Protein AF-A0A814DGA9-F1 (afdb_monomer)

Foldseek 3Di:
DEDDDDQDDDPPPCSVVVCCVPPVVDDNVCSVVDDDDDDDDDDWDDDPHPYID

Structure (mmCIF, N/CA/C/O backbone):
data_AF-A0A814DGA9-F1
#
_entry.id   AF-A0A814DGA9-F1
#
loop_
_atom_site.group_PDB
_atom_site.id
_atom_site.type_symbol
_atom_site.label_atom_id
_atom_site.label_alt_id
_atom_site.label_comp_id
_atom_site.label_asym_id
_atom_site.label_entity_id
_atom_site.label_seq_id
_atom_site.pdbx_PDB_ins_code
_atom_site.Cartn_x
_atom_site.Cartn_y
_atom_site.Cartn_z
_atom_site.occupancy
_atom_site.B_iso_or_equiv
_atom_site.auth_seq_id
_atom_site.auth_comp_id
_atom_site.auth_asym_id
_atom_site.auth_atom_id
_atom_site.pdbx_PDB_model_num
ATOM 1 N N . MET A 1 1 ? -11.601 1.703 16.555 1.00 86.56 1 MET A N 1
ATOM 2 C CA . MET A 1 1 ? -10.284 1.759 17.236 1.00 86.56 1 MET A CA 1
ATOM 3 C C . MET A 1 1 ? -9.232 2.143 16.207 1.00 86.56 1 MET A C 1
ATOM 5 O O . MET A 1 1 ? -9.165 1.474 15.186 1.00 86.56 1 MET A O 1
ATOM 9 N N . ARG A 1 2 ? -8.456 3.213 16.421 1.00 92.81 2 ARG A N 1
ATOM 10 C CA . ARG A 1 2 ? -7.395 3.617 15.482 1.00 92.81 2 ARG A CA 1
ATOM 11 C C . ARG A 1 2 ? -6.073 2.968 15.884 1.00 92.81 2 ARG A C 1
ATOM 13 O O . ARG A 1 2 ? -5.732 2.964 17.068 1.00 92.81 2 ARG A O 1
ATOM 20 N N . LYS A 1 3 ? -5.352 2.408 14.921 1.00 96.62 3 LYS A N 1
ATOM 21 C CA . LYS A 1 3 ? -3.996 1.881 15.098 1.00 96.62 3 LYS A CA 1
ATOM 22 C C . LYS A 1 3 ? -3.059 2.653 14.185 1.00 96.62 3 LYS A C 1
ATOM 24 O O . LYS A 1 3 ? -3.474 3.125 13.142 1.00 96.62 3 LYS A O 1
ATOM 29 N N . LYS A 1 4 ? -1.816 2.836 14.624 1.00 97.12 4 LYS A N 1
ATOM 30 C CA . LYS A 1 4 ? -0.771 3.480 13.831 1.00 97.12 4 LYS A CA 1
ATOM 31 C C . LYS A 1 4 ? 0.168 2.393 13.338 1.00 97.12 4 LYS A C 1
ATOM 33 O O . LYS A 1 4 ? 0.761 1.695 14.157 1.00 97.12 4 LYS A O 1
ATOM 38 N N . VAL A 1 5 ? 0.298 2.271 12.023 1.00 96.56 5 VAL A N 1
ATOM 39 C CA . VAL A 1 5 ? 1.246 1.355 11.384 1.00 96.56 5 VAL A CA 1
ATOM 40 C C . VAL A 1 5 ? 2.368 2.179 10.760 1.00 96.56 5 VAL A C 1
ATOM 42 O O . VAL A 1 5 ? 2.112 3.134 10.032 1.00 96.56 5 VAL A O 1
ATOM 45 N N . LEU A 1 6 ? 3.619 1.830 11.067 1.00 97.94 6 LEU A N 1
ATOM 46 C CA . LEU A 1 6 ? 4.798 2.455 10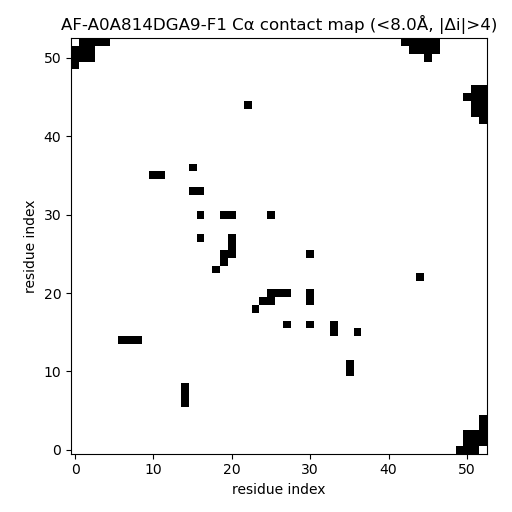.470 1.00 97.94 6 LEU A CA 1
ATOM 47 C C . LEU A 1 6 ? 5.371 1.524 9.405 1.00 97.94 6 LEU A C 1
ATOM 49 O O . LEU A 1 6 ? 5.951 0.491 9.730 1.00 97.94 6 LEU A O 1
ATOM 53 N N . LEU A 1 7 ? 5.220 1.900 8.135 1.00 97.81 7 LEU A N 1
ATOM 54 C CA . LEU A 1 7 ? 5.822 1.175 7.022 1.00 97.81 7 LEU A CA 1
ATOM 55 C C . LEU A 1 7 ? 7.167 1.813 6.660 1.00 97.81 7 LEU A C 1
ATOM 57 O O . LEU A 1 7 ? 7.237 2.756 5.875 1.00 97.81 7 LEU A O 1
ATOM 61 N N . MET A 1 8 ? 8.235 1.309 7.274 1.00 98.12 8 MET A N 1
ATOM 62 C CA . MET A 1 8 ? 9.599 1.832 7.141 1.00 98.12 8 MET A CA 1
ATOM 63 C C . MET A 1 8 ? 10.506 0.887 6.344 1.00 98.12 8 MET A C 1
ATOM 65 O O . MET A 1 8 ? 10.217 -0.294 6.178 1.00 98.12 8 MET A O 1
ATOM 69 N N . GLY A 1 9 ? 11.608 1.425 5.819 1.00 97.81 9 GLY A N 1
ATOM 70 C CA . GLY A 1 9 ? 12.583 0.684 5.014 1.00 97.81 9 GLY A CA 1
ATOM 71 C C . GLY A 1 9 ? 13.318 1.577 4.013 1.00 97.81 9 GLY A C 1
ATOM 72 O O . GLY A 1 9 ? 12.852 2.676 3.691 1.00 97.81 9 GLY A O 1
ATOM 73 N N . LYS A 1 10 ? 14.458 1.104 3.492 1.00 98.12 10 LYS A N 1
ATOM 74 C CA . LYS A 1 10 ? 15.299 1.839 2.525 1.00 98.12 10 LYS A CA 1
ATOM 75 C C . LYS A 1 10 ? 14.516 2.230 1.259 1.00 98.12 10 LYS A C 1
ATOM 77 O O . LYS A 1 10 ? 13.500 1.621 0.917 1.00 98.12 10 LYS A O 1
ATOM 82 N N . SER A 1 11 ? 14.960 3.274 0.556 1.00 97.81 11 SER A N 1
ATOM 83 C CA . SER A 1 11 ? 14.412 3.612 -0.767 1.00 97.81 11 SER A CA 1
ATOM 84 C C . SER A 1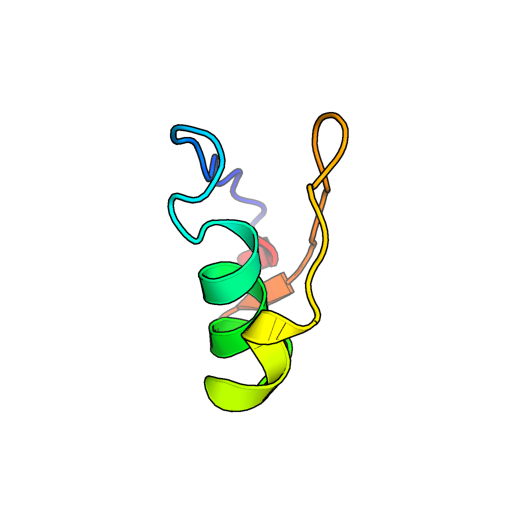 11 ? 14.462 2.400 -1.709 1.00 97.81 11 SER A C 1
ATOM 86 O O . SER A 1 11 ? 15.405 1.612 -1.655 1.00 97.81 11 SER A O 1
ATOM 88 N N . GLY A 1 12 ? 13.417 2.216 -2.519 1.00 97.12 12 GLY A N 1
ATOM 89 C CA . GLY A 1 12 ? 13.287 1.076 -3.433 1.00 97.12 12 GLY A CA 1
ATOM 90 C C . GLY A 1 12 ? 12.833 -0.248 -2.802 1.00 97.12 12 GLY A C 1
ATOM 91 O O . GLY A 1 12 ? 12.539 -1.179 -3.539 1.00 97.12 12 GLY A O 1
ATOM 92 N N . SER A 1 13 ? 12.679 -0.352 -1.475 1.00 98.06 13 SER A N 1
ATOM 93 C CA . SER A 1 13 ? 12.276 -1.611 -0.811 1.00 98.06 13 SER A CA 1
ATOM 94 C C . SER A 1 13 ? 10.804 -2.021 -1.012 1.00 98.06 13 SER A C 1
ATOM 96 O O . SER A 1 13 ? 10.336 -2.950 -0.362 1.00 98.06 13 SER A O 1
ATOM 98 N N . GLY A 1 14 ? 10.042 -1.308 -1.851 1.00 98.12 14 GLY A N 1
ATOM 99 C CA . GLY A 1 14 ? 8.663 -1.674 -2.205 1.00 98.12 14 GLY A CA 1
ATOM 100 C C . GLY A 1 14 ? 7.568 -1.284 -1.203 1.00 98.12 14 GLY A C 1
ATOM 101 O O . GLY A 1 14 ? 6.462 -1.803 -1.301 1.00 98.12 14 GLY A O 1
ATOM 102 N N . LYS A 1 15 ? 7.831 -0.364 -0.263 1.00 98.25 15 LYS A N 1
ATOM 103 C CA . LYS A 1 15 ? 6.855 0.091 0.756 1.00 98.25 15 LYS A CA 1
ATOM 104 C C . LYS A 1 15 ? 5.524 0.535 0.138 1.00 98.25 15 LYS A C 1
ATOM 106 O O . LYS A 1 15 ? 4.468 -0.018 0.427 1.00 98.25 15 LYS A O 1
ATOM 111 N N . THR A 1 16 ? 5.593 1.507 -0.764 1.00 98.50 16 THR A N 1
ATOM 112 C CA . THR A 1 16 ? 4.417 2.082 -1.423 1.00 98.50 16 THR A CA 1
ATOM 113 C C . THR A 1 16 ? 3.736 1.049 -2.317 1.00 98.50 16 THR A C 1
ATOM 115 O O . THR A 1 16 ? 2.517 0.942 -2.303 1.00 98.50 16 THR A O 1
ATOM 118 N N . SER A 1 17 ? 4.510 0.198 -3.002 1.00 98.56 17 SER A N 1
ATOM 119 C CA . SER A 1 17 ? 3.982 -0.924 -3.786 1.00 98.56 17 SER A CA 1
ATOM 120 C C . SER A 1 17 ? 3.154 -1.890 -2.935 1.00 98.56 17 SER A C 1
ATOM 122 O O . SER A 1 17 ? 2.052 -2.252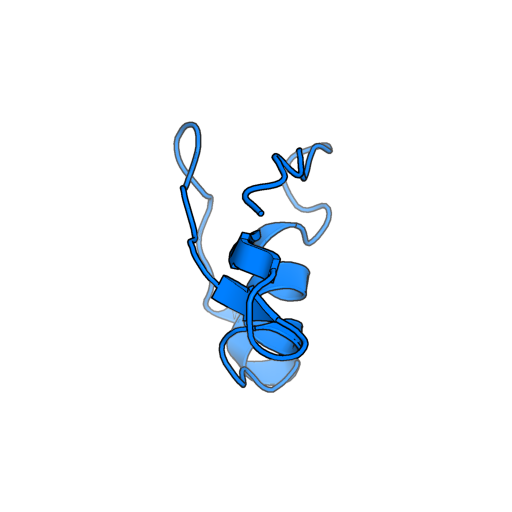 -3.335 1.00 98.56 17 SER A O 1
ATOM 124 N N . MET A 1 18 ? 3.641 -2.270 -1.749 1.00 98.50 18 MET A N 1
ATOM 125 C CA . MET A 1 18 ? 2.927 -3.161 -0.829 1.00 98.50 18 MET A CA 1
ATOM 126 C C . MET A 1 18 ? 1.599 -2.549 -0.375 1.00 98.50 18 MET A C 1
ATOM 128 O O . MET A 1 18 ? 0.557 -3.197 -0.474 1.00 98.50 18 MET A O 1
ATOM 132 N N . ARG A 1 19 ? 1.618 -1.284 0.065 1.00 97.81 19 ARG A N 1
ATOM 133 C CA . ARG A 1 19 ? 0.403 -0.559 0.466 1.00 97.81 19 ARG A CA 1
ATOM 134 C C . ARG A 1 19 ? -0.604 -0.474 -0.684 1.00 97.81 19 ARG A C 1
ATOM 136 O O . ARG A 1 19 ? -1.789 -0.719 -0.464 1.00 97.81 19 ARG A O 1
ATOM 143 N N . SER A 1 20 ? -0.148 -0.177 -1.900 1.00 98.06 20 SER A N 1
ATOM 144 C CA . SER A 1 20 ? -1.026 -0.065 -3.067 1.00 98.06 20 SER A CA 1
ATOM 145 C C . SER A 1 20 ? -1.636 -1.402 -3.489 1.00 98.06 20 SER A C 1
ATOM 147 O O . SER A 1 20 ? -2.807 -1.439 -3.863 1.00 98.06 20 SER A O 1
ATOM 149 N N . ILE A 1 21 ? -0.881 -2.503 -3.406 1.00 98.38 21 ILE A N 1
ATOM 150 C CA . ILE A 1 21 ? -1.399 -3.843 -3.722 1.00 98.38 21 ILE A CA 1
ATOM 151 C C . ILE A 1 21 ? -2.465 -4.258 -2.702 1.00 98.38 21 ILE A C 1
ATOM 153 O O . ILE A 1 21 ? -3.552 -4.673 -3.089 1.00 98.38 21 ILE A O 1
ATOM 157 N N . ILE A 1 22 ? -2.176 -4.120 -1.404 1.00 97.56 22 ILE A N 1
ATOM 158 C CA . ILE A 1 22 ? -3.049 -4.639 -0.340 1.00 97.56 22 ILE A CA 1
ATOM 159 C C . ILE A 1 22 ? -4.284 -3.752 -0.129 1.00 97.56 22 ILE A C 1
ATOM 161 O O . ILE A 1 22 ? -5.375 -4.267 0.100 1.00 97.56 22 ILE A O 1
ATOM 165 N N . PHE A 1 23 ? -4.126 -2.426 -0.193 1.00 97.50 23 PHE A N 1
ATOM 166 C CA . PHE A 1 23 ? -5.161 -1.480 0.245 1.00 97.50 23 PHE A CA 1
ATOM 167 C C . PHE A 1 23 ? -5.662 -0.522 -0.843 1.00 97.50 23 PHE A C 1
ATOM 169 O O . PHE A 1 23 ? -6.558 0.274 -0.569 1.00 97.50 23 PHE A O 1
ATOM 176 N N . ALA A 1 24 ? -5.106 -0.560 -2.059 1.00 96.94 24 ALA A N 1
ATOM 177 C CA . ALA A 1 24 ? -5.545 0.292 -3.172 1.00 96.94 24 ALA A CA 1
ATOM 178 C C . ALA A 1 24 ? -5.831 -0.485 -4.470 1.00 96.94 24 ALA A C 1
ATOM 180 O O . ALA A 1 24 ? -5.996 0.132 -5.518 1.00 96.94 24 ALA A O 1
ATOM 181 N N . ASN A 1 25 ? -5.905 -1.820 -4.406 1.00 97.12 25 ASN A N 1
ATOM 182 C CA . ASN A 1 25 ? -6.225 -2.704 -5.533 1.00 97.12 25 ASN A CA 1
ATOM 183 C C . ASN A 1 25 ? -5.289 -2.561 -6.746 1.00 97.12 25 ASN A C 1
ATOM 185 O O . ASN A 1 25 ? -5.700 -2.779 -7.886 1.00 97.12 25 ASN A O 1
ATOM 189 N N . TYR A 1 26 ? -4.019 -2.211 -6.523 1.00 98.31 26 TYR A N 1
ATOM 190 C CA . TYR A 1 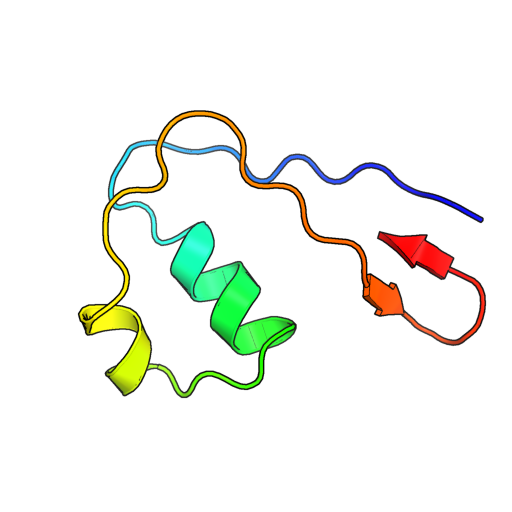26 ? -3.030 -2.240 -7.598 1.00 98.31 26 TYR A CA 1
ATOM 191 C C . TYR A 1 26 ? -2.647 -3.682 -7.916 1.00 98.31 26 TYR A C 1
ATOM 193 O O . TYR A 1 26 ? -2.310 -4.462 -7.024 1.00 98.31 26 TYR A O 1
ATOM 201 N N . ILE A 1 27 ? -2.582 -4.017 -9.202 1.00 98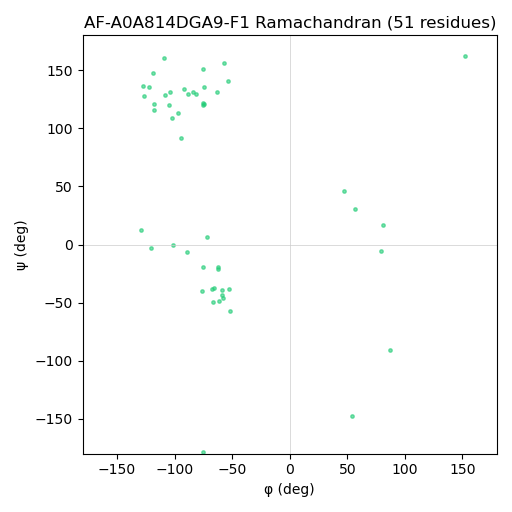.25 27 ILE A N 1
ATOM 202 C CA . ILE A 1 27 ? -1.876 -5.223 -9.633 1.00 98.25 27 ILE A CA 1
ATOM 203 C C . ILE A 1 27 ? -0.363 -4.982 -9.581 1.00 98.25 27 ILE A C 1
ATOM 205 O O . ILE A 1 27 ? 0.117 -3.865 -9.790 1.00 98.25 27 ILE A 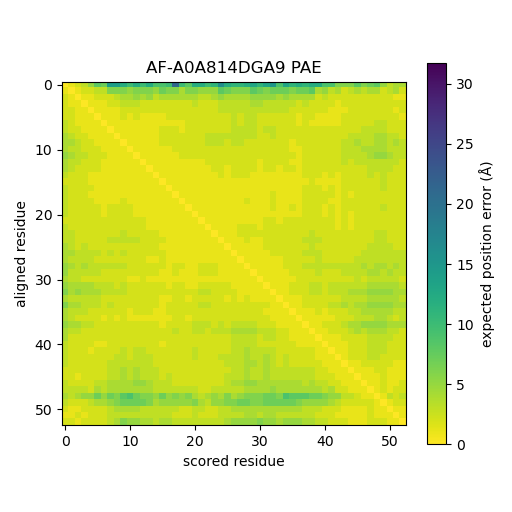O 1
ATOM 209 N N . ALA A 1 28 ? 0.418 -6.042 -9.359 1.00 98.00 28 ALA A N 1
ATOM 210 C CA . ALA A 1 28 ? 1.872 -5.943 -9.198 1.00 98.00 28 ALA A CA 1
ATOM 211 C C . ALA A 1 28 ? 2.564 -5.190 -10.350 1.00 98.00 28 ALA A C 1
ATOM 213 O O . ALA A 1 28 ? 3.471 -4.391 -10.114 1.00 98.00 28 ALA A O 1
ATOM 214 N N . ARG A 1 29 ? 2.102 -5.384 -11.594 1.00 98.19 29 ARG A N 1
ATOM 215 C CA . ARG A 1 29 ? 2.643 -4.698 -12.778 1.00 98.19 29 ARG A CA 1
ATOM 216 C C . ARG A 1 29 ? 2.551 -3.174 -12.674 1.00 98.19 29 ARG A C 1
ATOM 218 O O . ARG A 1 29 ? 3.487 -2.487 -13.081 1.00 98.19 29 ARG A O 1
ATOM 225 N N . ASP A 1 30 ? 1.457 -2.655 -12.129 1.00 98.00 30 ASP A N 1
ATOM 226 C CA . ASP A 1 30 ? 1.182 -1.216 -12.102 1.00 98.00 30 ASP A CA 1
ATOM 227 C C . ASP A 1 30 ? 2.037 -0.491 -11.059 1.00 98.00 30 ASP A C 1
ATOM 229 O O . ASP A 1 30 ? 2.308 0.702 -11.197 1.00 98.00 30 ASP A O 1
ATOM 233 N N . THR A 1 31 ? 2.576 -1.223 -10.078 1.00 98.06 31 THR A N 1
ATOM 234 C CA . THR A 1 31 ? 3.499 -0.661 -9.081 1.00 98.06 31 THR A CA 1
ATOM 235 C C . THR A 1 31 ? 4.797 -0.120 -9.682 1.00 98.06 31 THR A C 1
ATOM 237 O O . THR A 1 31 ? 5.422 0.749 -9.083 1.00 98.06 31 THR A O 1
ATOM 240 N N . LYS A 1 32 ? 5.170 -0.537 -10.902 1.00 97.75 32 LYS A N 1
ATOM 241 C CA . LYS A 1 32 ? 6.332 0.003 -11.632 1.00 97.75 32 LYS A CA 1
ATOM 242 C C . LYS A 1 32 ? 6.208 1.496 -11.954 1.00 97.75 32 LYS A C 1
ATOM 244 O O . LYS A 1 32 ? 7.213 2.138 -12.233 1.00 97.75 32 LYS A O 1
ATOM 249 N N . ARG A 1 33 ? 4.983 2.034 -11.953 1.00 97.56 33 ARG A N 1
ATOM 250 C CA . ARG A 1 33 ? 4.695 3.454 -12.213 1.00 97.56 33 ARG A CA 1
ATOM 251 C C . ARG A 1 33 ? 4.715 4.307 -10.942 1.00 97.56 33 ARG A C 1
ATOM 253 O O . ARG A 1 33 ? 4.575 5.521 -11.032 1.00 97.56 33 ARG A O 1
ATOM 260 N N . ILE A 1 34 ? 4.842 3.688 -9.76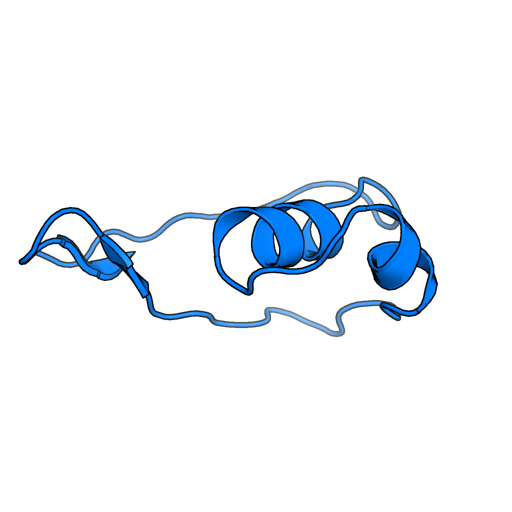7 1.00 96.75 34 ILE A N 1
ATOM 261 C CA . ILE A 1 34 ? 4.877 4.398 -8.488 1.00 96.75 34 ILE A CA 1
ATOM 262 C C . ILE A 1 34 ? 6.250 5.061 -8.341 1.00 96.75 34 ILE A C 1
ATOM 264 O O . ILE A 1 34 ? 7.279 4.388 -8.346 1.00 96.75 34 ILE A O 1
ATOM 268 N N . GLY A 1 35 ? 6.253 6.388 -8.222 1.00 97.00 35 GLY A N 1
ATOM 269 C CA . GLY A 1 35 ? 7.458 7.179 -7.983 1.00 97.00 35 GLY A CA 1
ATOM 270 C C . GLY A 1 35 ? 7.959 7.098 -6.538 1.00 97.00 35 GLY A C 1
ATOM 271 O O . GLY A 1 35 ? 7.385 6.421 -5.683 1.00 97.00 35 GLY A O 1
ATOM 272 N N . ALA A 1 36 ? 9.039 7.824 -6.252 1.00 97.44 36 ALA A N 1
ATOM 273 C CA . ALA A 1 36 ? 9.526 7.967 -4.886 1.00 97.44 36 ALA A CA 1
ATOM 274 C C . ALA A 1 36 ? 8.485 8.689 -4.017 1.00 97.44 36 ALA A C 1
ATOM 276 O O . ALA A 1 36 ? 7.971 9.742 -4.391 1.00 97.44 36 ALA A O 1
ATOM 277 N N . THR A 1 37 ? 8.196 8.131 -2.843 1.00 97.81 37 THR A N 1
ATOM 278 C CA . THR A 1 37 ? 7.413 8.828 -1.821 1.00 97.81 37 THR A CA 1
ATOM 279 C C . THR A 1 37 ? 8.305 9.872 -1.159 1.00 97.81 37 THR A C 1
ATOM 281 O O . THR A 1 37 ? 9.368 9.532 -0.637 1.00 97.81 37 THR A O 1
ATOM 284 N N . ILE A 1 38 ? 7.890 11.136 -1.227 1.00 97.06 38 ILE A N 1
ATOM 285 C CA . ILE A 1 38 ? 8.557 12.251 -0.557 1.00 97.06 38 ILE A CA 1
ATOM 286 C C . ILE A 1 38 ? 7.963 12.373 0.843 1.00 97.06 38 ILE A C 1
ATOM 288 O O . ILE A 1 38 ? 6.743 12.410 0.979 1.00 97.06 38 ILE A O 1
ATOM 292 N N . ASP A 1 39 ? 8.827 12.433 1.856 1.00 96.50 39 ASP A N 1
ATOM 293 C CA . ASP A 1 39 ? 8.422 12.479 3.266 1.00 96.50 39 ASP A CA 1
ATOM 294 C C . ASP A 1 39 ? 7.480 11.304 3.648 1.00 96.50 39 ASP A C 1
ATOM 296 O O . ASP A 1 39 ? 7.623 10.187 3.131 1.00 96.50 39 ASP A O 1
ATOM 300 N N . VAL A 1 40 ? 6.549 11.516 4.582 1.00 96.56 40 VAL A N 1
ATOM 301 C CA . VAL A 1 40 ? 5.592 10.517 5.068 1.00 96.56 40 VAL A CA 1
ATOM 302 C C . VAL A 1 40 ? 4.241 10.653 4.359 1.00 96.56 40 VAL A C 1
ATOM 304 O O . VAL A 1 40 ? 3.482 11.588 4.604 1.00 96.56 40 VAL A O 1
ATOM 307 N N . GLU A 1 41 ? 3.881 9.654 3.551 1.00 97.25 41 GLU A N 1
ATOM 308 C CA . GLU A 1 41 ? 2.523 9.512 3.008 1.00 97.25 41 GLU A CA 1
ATOM 309 C C . GLU A 1 41 ? 1.589 8.865 4.042 1.00 97.25 41 GLU A C 1
ATOM 311 O O . GLU A 1 41 ? 1.916 7.828 4.625 1.00 97.25 41 GLU A O 1
ATOM 316 N N . GLN A 1 42 ? 0.425 9.477 4.282 1.00 96.44 42 GLN A N 1
ATOM 317 C CA . GLN A 1 42 ? -0.581 8.967 5.214 1.00 96.44 42 GLN A CA 1
ATOM 318 C C . GLN A 1 42 ? -1.753 8.335 4.468 1.00 96.44 42 GLN A C 1
ATOM 320 O O . GLN A 1 42 ? -2.365 8.956 3.604 1.00 96.44 42 GLN A O 1
ATOM 325 N N . SER A 1 43 ? -2.123 7.129 4.886 1.00 95.62 43 SER A N 1
ATOM 326 C CA . SER A 1 43 ? -3.284 6.402 4.384 1.00 95.62 43 SER A CA 1
ATOM 327 C C . SER A 1 43 ? -4.157 5.963 5.554 1.00 95.62 43 SER A C 1
ATOM 329 O O . SER A 1 43 ? -3.635 5.480 6.553 1.00 95.62 43 SER A O 1
ATOM 331 N N . TYR A 1 44 ? -5.475 6.120 5.411 1.00 96.06 44 TYR A N 1
ATOM 332 C CA . TYR A 1 44 ? -6.467 5.714 6.406 1.00 96.06 44 TYR A CA 1
ATOM 333 C C . TYR A 1 44 ? -7.387 4.662 5.815 1.00 96.06 44 TYR A C 1
ATOM 335 O O . TYR A 1 44 ? -8.128 4.948 4.873 1.00 96.06 44 TYR A O 1
ATOM 343 N N . VAL A 1 45 ? -7.356 3.453 6.371 1.00 95.94 45 VAL A N 1
ATOM 344 C CA . VAL A 1 45 ? -8.126 2.329 5.825 1.00 95.94 45 VAL A CA 1
ATOM 345 C C . VAL A 1 45 ? -8.984 1.716 6.917 1.00 95.94 45 VAL A C 1
ATOM 347 O O . VAL A 1 45 ? -8.491 1.359 7.987 1.00 95.94 45 VAL A O 1
ATOM 350 N N . ARG A 1 46 ? -10.286 1.572 6.642 1.00 96.00 46 ARG A N 1
ATOM 351 C CA . ARG A 1 46 ? -11.170 0.753 7.476 1.00 96.00 46 ARG A CA 1
ATOM 352 C C . ARG A 1 46 ? -10.875 -0.710 7.192 1.00 96.00 46 ARG A C 1
ATOM 354 O O . ARG A 1 46 ? -11.014 -1.169 6.063 1.00 96.00 46 ARG A O 1
ATOM 361 N N . PHE A 1 47 ? -10.489 -1.429 8.228 1.00 95.50 47 PHE A N 1
ATOM 362 C CA . PHE A 1 47 ? -10.170 -2.842 8.172 1.00 95.50 47 PHE A CA 1
ATOM 363 C C . PHE A 1 47 ? -11.078 -3.577 9.157 1.00 95.50 47 PHE A C 1
ATOM 365 O O . PHE A 1 47 ? -11.296 -3.092 10.262 1.00 95.50 47 PHE A O 1
ATOM 372 N N . LEU A 1 48 ? -11.655 -4.712 8.752 1.00 95.25 48 LEU A N 1
ATOM 373 C CA . LEU A 1 48 ? -12.521 -5.544 9.605 1.00 95.25 48 LEU A CA 1
ATOM 374 C C . LEU A 1 48 ? -13.598 -4.742 10.380 1.00 95.25 48 LEU A C 1
ATOM 376 O O . LEU A 1 48 ? -13.796 -4.916 11.581 1.00 95.25 48 LEU A O 1
ATOM 380 N N . GLY A 1 49 ? -14.286 -3.822 9.695 1.00 94.62 49 GLY A N 1
ATOM 381 C CA . GLY A 1 49 ? -15.377 -3.023 10.263 1.00 94.62 49 GLY A CA 1
ATOM 382 C C . GLY A 1 49 ? -14.919 -1.737 10.962 1.00 94.62 49 GLY A C 1
ATOM 383 O O . GL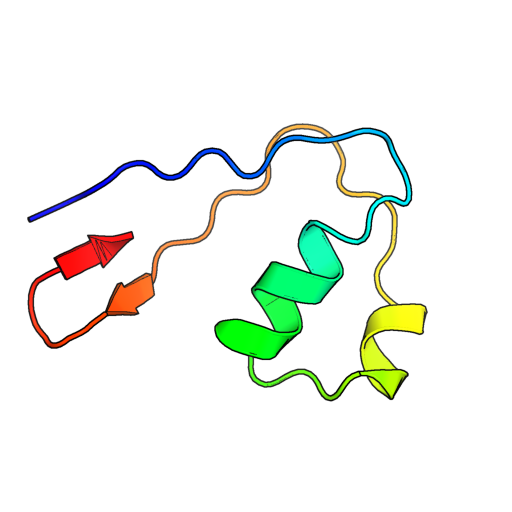Y A 1 49 ? -14.868 -0.673 10.339 1.00 94.62 49 GLY A O 1
ATOM 384 N N . ASN A 1 50 ? -14.650 -1.796 12.271 1.00 94.75 50 ASN A N 1
ATOM 385 C CA . ASN A 1 50 ? -14.433 -0.608 13.119 1.00 94.75 50 ASN A CA 1
ATOM 386 C C . ASN A 1 50 ? -12.953 -0.298 13.434 1.00 94.75 50 ASN A C 1
ATOM 388 O O . ASN A 1 50 ? -12.659 0.673 14.151 1.00 94.75 50 ASN A O 1
ATOM 392 N N . LEU A 1 51 ? -12.023 -1.113 12.938 1.00 96.19 51 LEU A N 1
ATOM 393 C CA . LEU A 1 51 ? -10.590 -0.870 13.043 1.00 96.19 51 LEU A CA 1
ATOM 394 C C . LEU A 1 51 ? -10.158 0.061 11.903 1.00 96.19 51 LEU A C 1
ATOM 396 O O . LEU A 1 51 ? -10.520 -0.137 10.747 1.00 96.19 51 LEU A O 1
ATOM 400 N N . VAL A 1 52 ? -9.415 1.110 12.245 1.00 96.38 52 VAL A N 1
ATOM 401 C CA . VAL A 1 52 ? -8.833 2.048 11.277 1.00 96.38 52 VAL A CA 1
ATOM 402 C C . VAL A 1 52 ? -7.323 1.967 11.418 1.00 96.38 52 VAL A C 1
ATOM 404 O O . VAL A 1 52 ? -6.812 2.182 12.522 1.00 96.38 52 VAL A O 1
ATOM 407 N N . LEU A 1 53 ? -6.649 1.611 10.329 1.00 94.81 53 LEU A N 1
ATOM 408 C CA . LEU A 1 53 ? -5.190 1.584 10.215 1.00 94.81 53 LEU A CA 1
ATOM 409 C C . LEU A 1 53 ? -4.662 2.934 9.719 1.00 94.81 53 LEU A C 1
ATOM 411 O O . LEU A 1 53 ? -5.426 3.617 8.993 1.00 94.81 53 LEU A O 1
#

Solvent-accessible surface area (backbone atoms only — not comparable to full-atom values): 3621 Å² total; per-residue (Å²): 88,83,51,89,80,85,87,79,76,64,90,89,71,46,62,68,45,53,52,32,39,76,76,64,74,41,54,80,77,62,43,76,74,61,73,86,80,75,81,85,83,86,75,81,44,77,43,93,78,64,34,32,62

Secondary structure (DSSP, 8-state):
-B--------TTSSHHHHHHHHHS---GGGGGG--PPPS------EETTTEE-

Sequence (53 aa):
MRKKVLLMGKSGSGKTSMRSIIFANYIARDTKRIGATIDVEQSYVRFLGNLVL

Radius of gyration: 12.02 Å; Cα contacts (8 Å, |Δi|>4): 41; chains: 1; bounding box: 31×18×30 Å

Nearest PDB structures (foldseek):
  7ux2-assembly1_I  TM=9.838E-01  e=2.436E-05  Homo sapiens
  6jwp-assembly2_F  TM=9.850E-01  e=2.542E-04  Saccharomyces cerevisiae S288C
  6jwp-assembly1_A  TM=9.893E-01  e=3.893E-04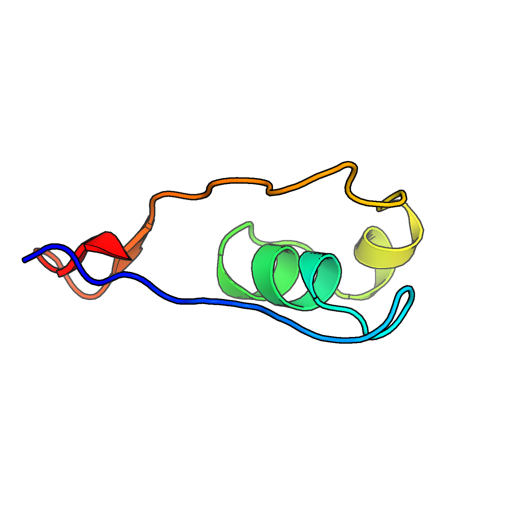  Saccharomyces cerevisiae S288C
  3llu-assembly1_A  TM=8.568E-01  e=2.613E+00  Homo sapiens

pLDDT: mean 96.9, std 1.86, range [86.56, 98.56]

Organism: NCBI:txid104777

Mean predicted aligned error: 2.37 Å

InterPro domains:
  IPR006762 Gtr1/RagA G protein [PF04670] (4-53)
  IPR006762 Gtr1/RagA G protein [PTHR11259] (2-53)
  IPR027417 P-loop containing nucleoside triphosphate hydrolase [G3DSA:3.40.50.300] (1-53)
  IPR027417 P-loop containing nucleoside triphosphate hydrolase [SSF52540] (4-49)